Protein AF-A0A5K1FWV1-F1 (afdb_monomer)

Nearest PDB structures (foldseek):
  8uic-assembly1_K  TM=7.394E-01  e=1.525E-03  Drosophila melanogaster
  8uib-assembly1_K  TM=7.761E-01  e=5.569E-03  Homo sapiens
  8rbx-assembly1_k  TM=7.274E-01  e=3.228E-03  Homo sapiens
  7pks-assembly1_k  TM=7.086E-01  e=5.962E-03  Homo sapiens

InterPro domains:
  IPR036866 Ribonuclease Z/Hydroxyacylglutathione hydrolase-like [G3DSA:3.60.15.10] (1-56)
  IPR036866 Ribonuclease Z/Hydroxyacylglutathione hydrolase-like [SSF56281] (1-56)
  IPR050698 RNA Processing Metallo-Beta-Lactamase [PTHR11203] (1-56)

pLDDT: mean 83.87, std 9.87, range [54.91, 94.81]

Structure (mmCIF, N/CA/C/O backbone):
data_AF-A0A5K1FWV1-F1
#
_entry.id   AF-A0A5K1FWV1-F1
#
loop_
_atom_site.group_PDB
_atom_site.id
_atom_site.type_symbol
_atom_site.label_atom_id
_atom_site.label_alt_id
_atom_site.label_comp_id
_atom_site.label_asym_id
_atom_site.label_entity_id
_atom_site.label_seq_id
_atom_site.pdbx_PDB_ins_code
_atom_site.Cartn_x
_atom_site.Cartn_y
_atom_site.Cartn_z
_atom_site.occupancy
_atom_site.B_iso_or_equiv
_atom_site.auth_seq_id
_atom_site.auth_comp_id
_atom_site.auth_asym_id
_atom_site.auth_atom_id
_atom_site.pdbx_PDB_model_num
ATOM 1 N N . ALA A 1 1 ? 11.739 -3.630 1.974 1.00 54.91 1 ALA A N 1
ATOM 2 C CA . ALA A 1 1 ? 12.261 -2.432 1.281 1.00 54.91 1 ALA A CA 1
ATOM 3 C C . ALA A 1 1 ? 13.775 -2.382 1.472 1.00 54.91 1 ALA A C 1
ATOM 5 O O . ALA A 1 1 ? 14.213 -2.766 2.548 1.00 54.91 1 ALA A O 1
ATOM 6 N N . GLY A 1 2 ? 14.561 -1.979 0.465 1.00 55.41 2 GLY A N 1
ATOM 7 C CA . GLY A 1 2 ? 16.003 -1.720 0.650 1.00 55.41 2 GLY A CA 1
ATOM 8 C C . GLY A 1 2 ? 16.988 -2.412 -0.301 1.00 55.41 2 GLY A C 1
ATOM 9 O O . GLY A 1 2 ? 18.177 -2.164 -0.172 1.00 55.41 2 GLY A O 1
ATOM 10 N N . GLN A 1 3 ? 16.540 -3.245 -1.250 1.00 58.12 3 GLN A N 1
ATOM 11 C CA . GLN A 1 3 ? 17.441 -3.904 -2.221 1.00 58.12 3 GLN A CA 1
ATOM 12 C C . GLN A 1 3 ? 17.206 -3.481 -3.681 1.00 58.12 3 GLN A C 1
ATOM 14 O O . GLN A 1 3 ? 17.973 -3.857 -4.557 1.00 58.12 3 GLN A O 1
ATOM 19 N N . GLU A 1 4 ? 16.170 -2.680 -3.948 1.00 61.38 4 GLU A N 1
ATOM 20 C CA . GLU A 1 4 ? 15.843 -2.178 -5.286 1.00 61.38 4 GLU A CA 1
ATOM 21 C C . GLU A 1 4 ? 15.531 -0.680 -5.224 1.00 61.38 4 GLU A C 1
ATOM 23 O O . GLU A 1 4 ? 14.818 -0.2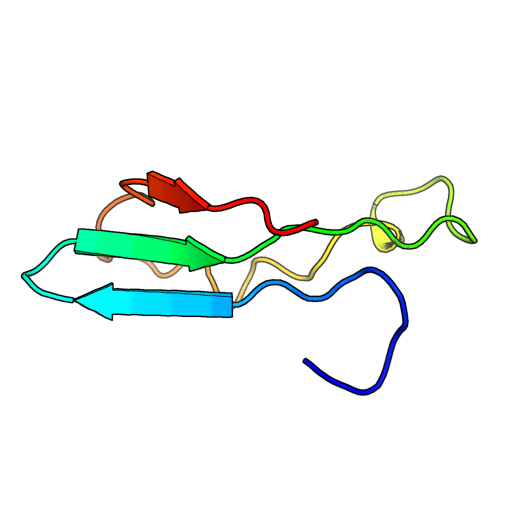19 -4.326 1.00 61.38 4 GLU A O 1
ATOM 28 N N . VAL A 1 5 ? 16.059 0.079 -6.186 1.00 64.94 5 VAL A N 1
ATOM 29 C CA . VAL A 1 5 ? 15.830 1.524 -6.304 1.00 64.94 5 VAL A CA 1
ATOM 30 C C . VAL A 1 5 ? 14.456 1.765 -6.927 1.00 64.94 5 VAL A C 1
ATOM 32 O O . VAL A 1 5 ? 14.133 1.217 -7.977 1.00 64.94 5 VAL A O 1
ATOM 35 N N . GLY A 1 6 ? 13.631 2.594 -6.288 1.00 65.19 6 GLY A N 1
ATOM 36 C CA . GLY A 1 6 ? 12.361 3.033 -6.865 1.00 65.19 6 GLY A CA 1
ATOM 37 C C . GLY A 1 6 ? 11.175 2.088 -6.672 1.00 65.19 6 GLY A C 1
ATOM 38 O O . GLY A 1 6 ? 10.157 2.329 -7.288 1.00 65.19 6 GLY A O 1
ATOM 39 N N . LYS A 1 7 ? 11.229 1.054 -5.822 1.00 73.88 7 LYS A N 1
ATOM 40 C CA . LYS A 1 7 ? 10.024 0.278 -5.418 1.00 73.88 7 LYS A CA 1
ATOM 41 C C . LYS A 1 7 ? 9.707 0.370 -3.930 1.00 73.88 7 LYS A C 1
ATOM 43 O O . LYS A 1 7 ? 9.014 -0.482 -3.374 1.00 73.88 7 LYS A O 1
ATOM 48 N N . SER A 1 8 ? 10.282 1.349 -3.244 1.00 74.50 8 SER A N 1
ATOM 49 C CA . SER A 1 8 ? 10.015 1.547 -1.827 1.00 74.50 8 SER A CA 1
ATOM 50 C C . SER A 1 8 ? 8.559 1.959 -1.626 1.00 74.50 8 SER A C 1
ATOM 52 O O . SER A 1 8 ? 8.077 2.921 -2.218 1.00 74.50 8 SER A O 1
ATOM 54 N N . CYS A 1 9 ? 7.886 1.183 -0.786 1.00 83.56 9 CYS A N 1
ATOM 55 C CA . CYS A 1 9 ? 6.574 1.446 -0.226 1.00 83.56 9 CYS A CA 1
ATOM 56 C C . CYS A 1 9 ? 6.601 0.896 1.202 1.00 83.56 9 CYS A C 1
ATOM 58 O O . CYS A 1 9 ? 7.126 -0.201 1.436 1.00 83.56 9 CYS A O 1
ATOM 60 N N . ALA A 1 10 ? 6.049 1.639 2.154 1.00 87.62 10 ALA A N 1
ATOM 61 C CA . ALA A 1 10 ? 5.881 1.194 3.533 1.00 87.62 10 ALA A CA 1
ATOM 62 C C . ALA A 1 10 ? 4.439 1.424 3.983 1.00 87.62 10 ALA A C 1
ATOM 64 O O . ALA A 1 10 ? 3.856 2.461 3.693 1.00 87.62 10 ALA A O 1
ATOM 65 N N . VAL A 1 11 ? 3.859 0.466 4.705 1.00 90.81 11 VAL A N 1
ATOM 66 C CA . VAL A 1 11 ? 2.512 0.601 5.274 1.00 90.81 11 VAL A CA 1
ATOM 67 C C . VAL A 1 11 ? 2.606 0.513 6.786 1.00 90.81 11 VAL A C 1
ATOM 69 O 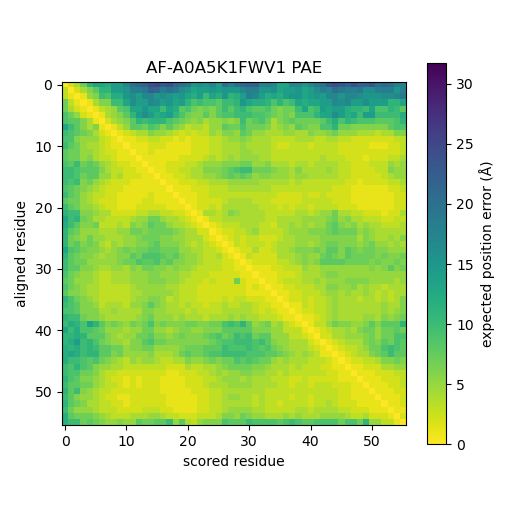O . VAL A 1 11 ? 3.183 -0.430 7.323 1.00 90.81 11 VAL A O 1
ATOM 72 N N . VAL A 1 12 ? 2.030 1.503 7.462 1.00 91.00 12 VAL A N 1
ATOM 73 C CA . VAL A 1 12 ? 1.991 1.598 8.922 1.00 91.00 12 VAL A CA 1
ATOM 74 C C . VAL A 1 12 ? 0.540 1.654 9.377 1.00 91.00 12 VAL A C 1
ATOM 76 O O . VAL A 1 12 ? -0.270 2.391 8.813 1.00 91.00 12 VAL A O 1
ATOM 79 N N . THR A 1 13 ? 0.214 0.900 10.424 1.00 91.50 13 THR A N 1
ATOM 80 C CA . THR A 1 13 ? -1.094 0.966 11.080 1.00 91.50 13 THR A CA 1
ATOM 81 C C . THR A 1 13 ? -0.983 1.807 12.344 1.00 91.50 13 THR A C 1
ATOM 83 O O . THR A 1 13 ? -0.261 1.443 13.269 1.00 91.50 13 THR A O 1
ATOM 86 N N . MET A 1 14 ? -1.713 2.921 12.405 1.00 90.56 14 MET A N 1
ATOM 87 C CA . MET A 1 14 ? -1.755 3.802 13.573 1.00 90.56 14 MET A CA 1
ATOM 88 C C . MET A 1 14 ? -3.181 4.308 13.802 1.00 90.56 14 MET A C 1
ATOM 90 O O . MET A 1 14 ? -3.845 4.765 12.874 1.00 90.56 14 MET A O 1
ATOM 94 N N . GLY A 1 15 ? -3.680 4.198 15.037 1.00 91.81 15 GLY A N 1
ATOM 95 C CA . GLY A 1 15 ? -5.042 4.632 15.383 1.00 91.81 15 GLY A CA 1
ATOM 96 C C . GLY A 1 15 ? -6.142 3.935 14.569 1.00 91.81 15 GLY A C 1
ATOM 97 O O . GLY A 1 15 ? -7.121 4.572 14.192 1.00 91.81 15 GLY A O 1
ATOM 98 N N . GLY A 1 16 ? -5.947 2.657 14.215 1.00 90.88 16 GLY A N 1
ATOM 99 C CA . GLY A 1 16 ? -6.876 1.884 13.377 1.00 90.88 16 GLY A CA 1
ATOM 100 C C . GLY A 1 16 ? -6.871 2.259 11.890 1.00 90.88 16 GLY A C 1
ATOM 101 O O . GLY A 1 16 ? -7.606 1.662 11.107 1.00 90.88 16 GLY A O 1
ATOM 102 N N . LYS A 1 17 ? -6.039 3.221 11.478 1.00 92.88 17 LYS A N 1
ATOM 103 C CA . LYS A 1 17 ? -5.885 3.634 10.083 1.00 92.88 17 LYS A CA 1
ATOM 104 C C . LYS A 1 17 ? -4.600 3.063 9.513 1.00 92.88 17 LYS A C 1
ATOM 106 O O . LYS A 1 17 ? -3.563 3.067 10.173 1.00 92.88 17 LYS A O 1
ATOM 111 N N . ARG A 1 18 ? -4.670 2.612 8.265 1.00 94.25 18 ARG A N 1
ATOM 112 C CA . ARG A 1 18 ? -3.507 2.149 7.508 1.00 94.25 18 ARG A CA 1
ATOM 113 C C . ARG A 1 18 ? -3.029 3.277 6.610 1.00 94.25 18 ARG A C 1
ATOM 115 O O . ARG A 1 18 ? -3.809 3.797 5.813 1.00 94.25 18 ARG A O 1
ATOM 122 N N . ILE A 1 19 ? -1.775 3.670 6.774 1.00 93.94 19 ILE A N 1
ATOM 123 C CA . ILE A 1 19 ? -1.143 4.786 6.071 1.00 93.94 19 ILE A CA 1
ATOM 124 C C . ILE A 1 19 ? -0.004 4.220 5.230 1.00 93.94 19 ILE A C 1
ATOM 126 O O . ILE A 1 19 ? 0.843 3.494 5.751 1.00 93.94 19 ILE A O 1
ATOM 130 N N . MET A 1 20 ? 0.000 4.536 3.938 1.00 93.06 20 MET A N 1
ATOM 131 C CA . MET A 1 20 ? 1.063 4.166 3.007 1.00 93.06 20 MET A CA 1
ATOM 132 C C . MET A 1 20 ? 2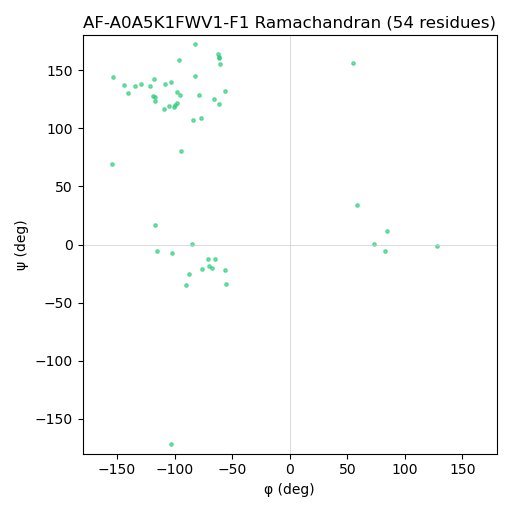.026 5.340 2.828 1.00 93.06 20 MET A C 1
ATOM 134 O O . MET A 1 20 ? 1.589 6.460 2.580 1.00 93.06 20 MET A O 1
ATOM 138 N N . PHE A 1 21 ? 3.320 5.073 2.944 1.00 91.75 21 PHE A N 1
ATOM 139 C CA . PHE A 1 21 ? 4.408 6.008 2.690 1.00 91.75 21 PHE A CA 1
ATOM 140 C C . PHE A 1 21 ? 5.119 5.588 1.415 1.00 91.75 21 PHE A C 1
ATOM 142 O O . PHE A 1 21 ? 5.707 4.502 1.372 1.00 91.75 21 PHE A O 1
ATOM 149 N N . ASP A 1 22 ? 5.051 6.467 0.422 1.00 90.00 22 ASP A N 1
ATOM 150 C CA . ASP A 1 22 ? 5.572 6.297 -0.926 1.00 90.00 22 ASP A CA 1
ATOM 151 C C . ASP A 1 22 ? 5.076 5.054 -1.665 1.00 90.00 22 ASP A C 1
ATOM 153 O O . ASP A 1 22 ? 4.642 4.045 -1.112 1.00 90.00 22 ASP A O 1
ATOM 157 N N . CYS A 1 23 ? 5.134 5.142 -2.985 1.00 84.19 23 CYS A N 1
ATOM 158 C CA . CYS A 1 23 ? 4.880 4.014 -3.861 1.00 84.19 23 CYS A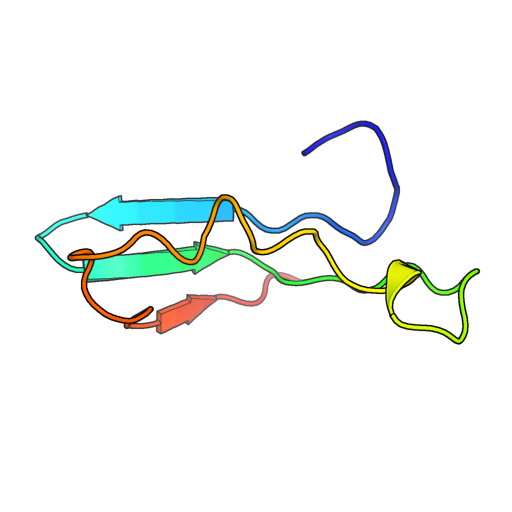 CA 1
ATOM 159 C C . CYS A 1 23 ? 5.623 4.256 -5.172 1.00 84.19 23 CYS A C 1
ATOM 161 O O . CYS A 1 23 ? 5.026 4.565 -6.205 1.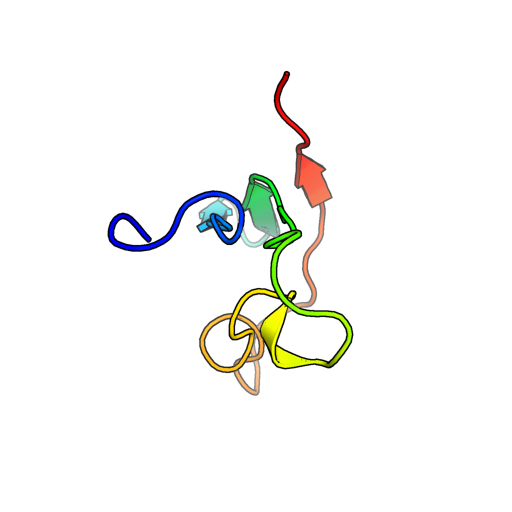00 84.19 23 CYS A O 1
ATOM 163 N N . GLY A 1 24 ? 6.952 4.191 -5.099 1.00 83.62 24 GLY A N 1
ATOM 164 C CA . GLY A 1 24 ? 7.806 4.417 -6.261 1.00 83.62 24 GLY A CA 1
ATOM 165 C C . GLY A 1 24 ? 7.577 3.390 -7.376 1.00 83.62 24 GLY A C 1
ATOM 166 O O . GLY A 1 24 ? 7.033 2.306 -7.143 1.00 83.62 24 GLY A O 1
ATOM 167 N N . MET A 1 25 ? 8.059 3.717 -8.581 1.00 84.38 25 MET A N 1
ATOM 168 C CA . MET A 1 25 ? 8.202 2.748 -9.669 1.00 84.38 25 MET A CA 1
ATOM 169 C C . MET A 1 25 ? 9.662 2.566 -10.120 1.00 84.38 25 MET A C 1
ATOM 171 O O . MET A 1 25 ? 10.427 3.525 -10.237 1.00 84.38 25 MET A O 1
ATOM 175 N N . HIS A 1 26 ? 10.038 1.333 -10.454 1.00 86.31 26 HIS A N 1
ATOM 176 C CA . HIS A 1 26 ? 11.341 1.005 -11.020 1.00 86.31 26 HIS A CA 1
ATOM 177 C C . HIS A 1 26 ? 11.342 1.233 -12.534 1.00 86.31 26 HIS A C 1
ATOM 179 O O . HIS A 1 26 ? 10.773 0.455 -13.303 1.00 86.31 26 HIS A O 1
ATOM 185 N N . MET A 1 27 ? 12.023 2.285 -12.983 1.00 81.00 27 MET A N 1
ATOM 186 C CA . MET A 1 27 ? 11.970 2.745 -14.376 1.00 81.00 27 MET A CA 1
ATOM 187 C C . MET A 1 27 ? 12.591 1.787 -15.403 1.00 81.00 27 MET A C 1
ATOM 189 O O . MET A 1 27 ? 12.235 1.867 -16.574 1.00 81.00 27 MET A O 1
ATOM 193 N N . ALA A 1 28 ? 13.467 0.861 -14.992 1.00 86.38 28 ALA A N 1
ATOM 194 C CA . ALA A 1 28 ? 14.072 -0.108 -15.919 1.00 86.38 28 ALA A CA 1
ATOM 195 C C . ALA A 1 28 ? 13.094 -1.179 -16.441 1.00 86.38 28 ALA A C 1
ATOM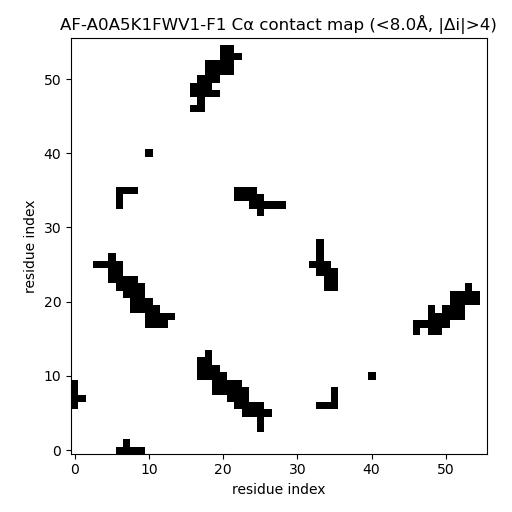 197 O O . ALA A 1 28 ? 13.423 -1.897 -17.382 1.00 86.38 28 ALA A O 1
ATOM 198 N N . TYR A 1 29 ? 11.909 -1.304 -15.837 1.00 86.00 29 TYR A N 1
ATOM 199 C CA . TYR A 1 29 ? 10.874 -2.231 -16.283 1.00 86.00 29 TYR A CA 1
ATOM 200 C C . TYR A 1 29 ? 9.722 -1.458 -16.928 1.00 86.00 29 TYR A C 1
ATOM 202 O O . TYR A 1 29 ? 9.291 -0.418 -16.424 1.00 86.00 29 TYR A O 1
ATOM 210 N N . GLN A 1 30 ? 9.205 -1.990 -18.035 1.00 88.44 30 GLN A N 1
ATOM 211 C CA . GLN A 1 30 ? 8.017 -1.468 -18.723 1.00 88.44 30 GLN A CA 1
ATOM 212 C C . GLN A 1 30 ? 6.753 -2.291 -18.434 1.00 88.44 30 GLN A C 1
ATOM 214 O O . GLN A 1 30 ? 5.656 -1.883 -18.798 1.00 88.44 30 GLN A O 1
ATOM 219 N N . ASP A 1 31 ? 6.905 -3.428 -17.755 1.00 88.62 31 ASP A N 1
ATOM 220 C CA . ASP A 1 31 ? 5.812 -4.306 -17.343 1.00 88.62 31 ASP A CA 1
ATOM 221 C C . ASP A 1 31 ? 5.490 -4.152 -15.843 1.00 88.62 31 ASP A C 1
ATOM 223 O O . ASP A 1 31 ? 6.008 -3.263 -15.159 1.00 88.62 31 ASP A O 1
ATOM 227 N N . LEU A 1 32 ? 4.627 -5.030 -15.319 1.00 85.81 32 LEU A N 1
ATOM 228 C CA . LEU A 1 32 ? 4.170 -5.021 -13.923 1.00 85.81 32 LEU A CA 1
ATOM 229 C C . LEU A 1 32 ? 5.311 -5.082 -12.898 1.00 85.81 32 LEU A C 1
ATOM 231 O O . LEU A 1 32 ? 5.132 -4.621 -11.771 1.00 85.81 32 LEU A O 1
ATOM 235 N N . ARG A 1 33 ? 6.501 -5.568 -13.279 1.00 85.44 33 ARG A N 1
ATOM 236 C CA . ARG A 1 33 ? 7.678 -5.595 -12.400 1.00 85.44 33 ARG A CA 1
ATOM 237 C C . ARG A 1 33 ? 8.159 -4.202 -12.029 1.00 85.44 33 ARG A C 1
ATOM 239 O O . ARG A 1 33 ? 8.995 -4.095 -11.141 1.00 85.44 33 ARG A O 1
ATOM 246 N N . ARG A 1 34 ? 7.680 -3.139 -12.683 1.00 86.94 34 ARG A N 1
ATOM 247 C CA . ARG A 1 34 ? 8.011 -1.764 -12.299 1.00 86.94 34 ARG A CA 1
ATOM 248 C C . ARG A 1 34 ? 7.375 -1.332 -10.983 1.00 86.94 34 ARG A C 1
ATOM 250 O O . ARG A 1 34 ? 7.856 -0.374 -10.395 1.00 86.94 34 ARG A O 1
ATOM 257 N N . TYR A 1 35 ? 6.338 -2.016 -10.512 1.00 87.19 35 TYR A N 1
ATOM 258 C CA . TYR A 1 35 ? 5.646 -1.672 -9.273 1.00 87.19 35 TYR A CA 1
ATOM 259 C C . TYR A 1 35 ? 6.163 -2.491 -8.079 1.00 87.19 35 TYR A C 1
ATOM 261 O O . TYR A 1 35 ? 6.746 -3.562 -8.280 1.00 87.19 35 TYR A O 1
ATOM 269 N N . PRO A 1 36 ? 5.966 -2.013 -6.836 1.00 85.19 36 PRO A N 1
ATOM 270 C CA . PRO A 1 36 ? 6.195 -2.812 -5.637 1.00 85.19 36 PRO A CA 1
ATOM 271 C C . PRO A 1 36 ? 5.305 -4.060 -5.606 1.00 85.19 36 PRO A C 1
ATOM 273 O O . PRO A 1 36 ? 4.213 -4.080 -6.174 1.00 85.19 36 PRO A O 1
ATOM 276 N N . ASP A 1 37 ? 5.746 -5.092 -4.888 1.00 83.88 37 ASP A N 1
ATOM 277 C CA . ASP A 1 37 ? 4.892 -6.240 -4.591 1.00 83.88 37 ASP A CA 1
ATOM 278 C C . ASP A 1 37 ? 3.900 -5.893 -3.465 1.00 83.88 37 ASP A C 1
ATOM 280 O O . ASP A 1 37 ? 4.267 -5.753 -2.293 1.00 83.88 37 ASP A O 1
ATOM 284 N N . PHE A 1 38 ? 2.624 -5.760 -3.830 1.00 83.00 38 PHE A N 1
ATOM 285 C CA . PHE A 1 38 ? 1.540 -5.412 -2.909 1.00 83.00 38 PHE A CA 1
ATOM 286 C C . PHE A 1 38 ? 0.935 -6.606 -2.167 1.00 83.00 38 PHE A C 1
ATOM 288 O O . PHE A 1 38 ? 0.031 -6.403 -1.356 1.00 83.00 38 PHE A O 1
ATOM 295 N N . SER A 1 39 ? 1.414 -7.834 -2.377 1.00 81.19 39 SER A N 1
ATOM 296 C CA . SER A 1 39 ? 0.915 -9.020 -1.662 1.00 81.19 39 SER A CA 1
ATOM 297 C C . SER A 1 39 ? 0.991 -8.860 -0.137 1.00 81.19 39 SER A C 1
ATOM 299 O O . SER A 1 39 ? 0.095 -9.282 0.590 1.00 81.19 39 SER A O 1
ATOM 301 N N . SER A 1 40 ? 2.016 -8.159 0.356 1.00 72.94 40 SER A N 1
ATOM 302 C CA . SER A 1 40 ? 2.188 -7.851 1.782 1.00 72.94 40 SER A CA 1
ATOM 303 C C . SER A 1 40 ? 1.276 -6.728 2.304 1.00 72.94 40 SER A C 1
ATOM 305 O O . SER A 1 40 ? 1.021 -6.665 3.512 1.00 72.94 40 SER A O 1
ATOM 307 N N . VAL A 1 41 ? 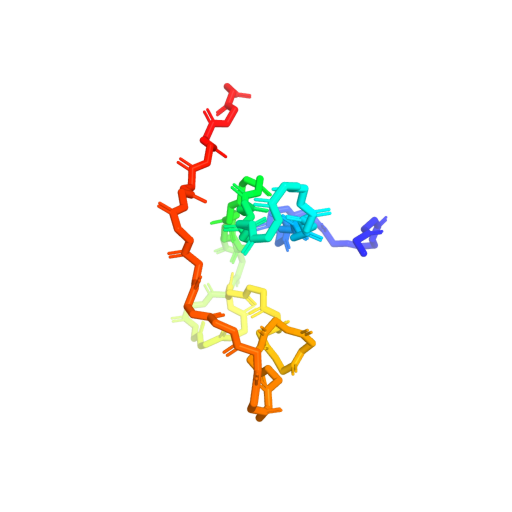0.771 -5.877 1.402 1.00 79.88 41 VAL A N 1
ATOM 308 C CA . VAL A 1 41 ? -0.118 -4.733 1.669 1.00 79.88 41 VAL A CA 1
ATOM 309 C C . VAL A 1 41 ? -1.589 -5.142 1.600 1.00 79.88 41 VAL A C 1
ATOM 311 O O . VAL A 1 41 ? -2.418 -4.631 2.352 1.00 79.88 41 VAL A O 1
ATOM 314 N N . LEU A 1 42 ? -1.948 -6.065 0.717 1.00 76.94 42 LEU A N 1
ATOM 315 C CA . LEU A 1 42 ? -3.322 -6.520 0.536 1.00 76.94 42 LEU A CA 1
ATOM 316 C C . LEU A 1 42 ? -3.562 -7.774 1.381 1.00 76.94 42 LEU A C 1
ATOM 318 O O . LEU A 1 42 ? -3.510 -8.898 0.891 1.00 76.94 42 LEU A O 1
ATOM 322 N N . ARG A 1 43 ? -3.811 -7.571 2.678 1.00 79.31 43 ARG A N 1
ATOM 323 C CA . ARG A 1 43 ? -4.135 -8.651 3.618 1.00 79.31 43 ARG A CA 1
ATOM 324 C C . ARG A 1 43 ? -5.654 -8.794 3.768 1.00 79.31 43 ARG A C 1
ATOM 326 O O . ARG A 1 43 ? -6.319 -7.792 4.045 1.00 79.31 43 ARG A O 1
ATOM 333 N N . PRO A 1 44 ? -6.221 -10.005 3.616 1.00 80.94 44 PRO A N 1
ATOM 334 C CA . PRO A 1 44 ? -7.641 -10.240 3.858 1.00 80.94 44 PRO A CA 1
ATOM 335 C C . PRO A 1 44 ? -8.039 -9.821 5.278 1.00 80.94 44 PRO A C 1
ATOM 337 O O . PRO A 1 44 ? -7.363 -10.173 6.241 1.00 80.94 44 PRO A O 1
ATOM 340 N N . GLY A 1 45 ? -9.135 -9.073 5.405 1.00 83.50 45 GLY A N 1
ATOM 341 C CA . GLY A 1 45 ? -9.649 -8.612 6.699 1.00 83.50 45 GLY A CA 1
ATOM 342 C C . GLY A 1 45 ? -8.980 -7.352 7.259 1.00 83.50 45 GLY A C 1
ATOM 343 O O . GLY A 1 45 ? -9.461 -6.824 8.259 1.00 83.50 45 GLY A O 1
ATOM 344 N N . GLU A 1 46 ? -7.929 -6.823 6.623 1.00 84.94 46 GLU A N 1
ATOM 345 C CA . GLU A 1 46 ? -7.422 -5.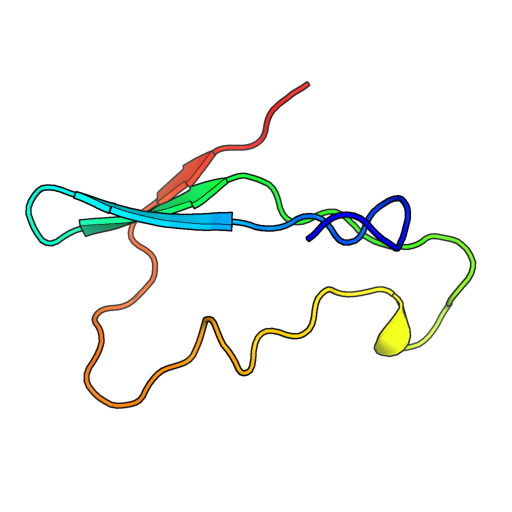494 6.970 1.00 84.94 46 GLU A CA 1
ATOM 346 C C . GLU A 1 46 ? -8.249 -4.393 6.284 1.00 84.94 46 GLU A C 1
ATOM 348 O O . GLU A 1 46 ? -8.697 -4.568 5.147 1.00 84.94 46 GLU A O 1
ATOM 353 N N . PRO A 1 47 ? -8.449 -3.234 6.940 1.00 87.50 47 PRO A N 1
ATOM 354 C CA . PRO A 1 47 ? -9.134 -2.107 6.320 1.00 87.50 47 PRO A CA 1
ATOM 355 C C . PRO A 1 47 ? -8.372 -1.602 5.080 1.00 87.50 47 PRO A C 1
ATOM 357 O O . PRO A 1 47 ? -7.177 -1.872 4.923 1.00 87.50 47 PRO A O 1
ATOM 360 N N . PRO A 1 48 ? -9.022 -0.846 4.182 1.00 91.00 48 PRO A N 1
ATOM 361 C CA . PRO A 1 48 ? -8.327 -0.210 3.067 1.00 91.00 48 PRO A CA 1
ATOM 362 C C . PRO A 1 48 ? -7.262 0.786 3.556 1.00 91.00 48 PRO A C 1
ATOM 364 O O . PRO A 1 48 ? -7.302 1.267 4.692 1.00 91.00 48 PRO A O 1
ATOM 367 N N . ILE A 1 49 ? -6.305 1.111 2.680 1.00 92.62 49 ILE A N 1
ATOM 368 C CA . ILE A 1 49 ? -5.366 2.214 2.918 1.00 92.62 49 ILE A CA 1
ATOM 369 C C . ILE A 1 49 ? -6.174 3.508 3.016 1.00 92.62 49 ILE A C 1
ATOM 371 O O . ILE A 1 49 ? -6.890 3.877 2.089 1.00 92.62 49 ILE A O 1
ATOM 375 N N . ALA A 1 50 ? -6.069 4.180 4.157 1.00 94.81 50 ALA A N 1
ATOM 376 C CA . ALA A 1 50 ? -6.840 5.378 4.460 1.00 94.81 50 ALA A CA 1
ATOM 377 C C . ALA A 1 50 ? -6.157 6.659 3.961 1.00 94.81 50 ALA A C 1
ATOM 379 O O . ALA A 1 50 ? -6.824 7.669 3.759 1.00 94.81 50 ALA A O 1
ATOM 380 N N . CYS A 1 51 ? -4.830 6.640 3.813 1.00 93.75 51 CYS A N 1
ATOM 381 C CA . CYS A 1 51 ? -4.041 7.783 3.366 1.00 93.75 51 CYS A CA 1
ATOM 382 C C . CYS A 1 51 ? -2.750 7.308 2.689 1.00 93.75 51 CYS A C 1
ATOM 384 O O . CYS A 1 51 ? -2.146 6.326 3.129 1.00 93.75 51 CYS A O 1
ATOM 386 N N . VAL A 1 52 ? -2.331 8.028 1.648 1.00 93.75 52 VAL A N 1
ATOM 387 C CA . VAL A 1 52 ? -1.030 7.867 0.996 1.00 93.75 52 VAL A CA 1
ATOM 388 C C . VAL A 1 52 ? -0.252 9.165 1.181 1.00 93.75 52 VAL A C 1
ATOM 390 O O . VAL A 1 52 ? -0.730 10.233 0.802 1.00 93.75 52 VAL A O 1
ATOM 393 N N . ILE A 1 53 ? 0.934 9.069 1.772 1.00 93.94 53 ILE A N 1
ATOM 394 C CA . ILE A 1 53 ? 1.869 10.176 1.946 1.00 93.94 53 ILE A CA 1
ATOM 395 C C . ILE A 1 53 ? 2.984 9.987 0.926 1.00 93.94 53 ILE A C 1
ATOM 397 O O . ILE A 1 53 ? 3.676 8.970 0.950 1.00 93.94 53 ILE A O 1
ATOM 401 N N . ILE A 1 54 ? 3.129 10.963 0.034 1.00 91.44 54 ILE A N 1
ATOM 402 C CA . ILE A 1 54 ? 4.200 11.008 -0.960 1.00 91.44 54 ILE A CA 1
ATOM 403 C C . ILE A 1 54 ? 5.276 11.955 -0.439 1.00 91.44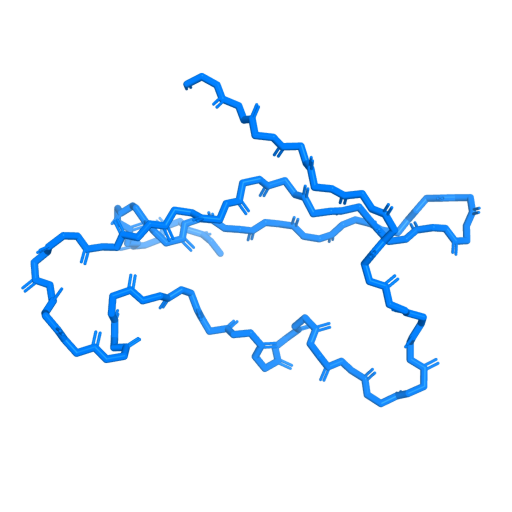 54 ILE A C 1
ATOM 405 O O . ILE A 1 54 ? 4.991 13.119 -0.143 1.00 91.44 54 ILE A O 1
ATOM 409 N N . THR A 1 55 ? 6.483 11.433 -0.264 1.00 85.94 55 THR A N 1
ATOM 410 C CA . THR A 1 55 ? 7.666 12.204 0.110 1.00 85.94 55 THR A CA 1
ATOM 411 C C . THR A 1 55 ? 8.296 12.863 -1.126 1.00 85.94 55 THR A C 1
ATOM 413 O O . THR A 1 55 ? 7.808 12.688 -2.244 1.00 85.94 55 THR A O 1
ATOM 416 N N . HIS A 1 56 ? 9.301 13.718 -0.906 1.00 84.00 56 HIS A N 1
ATOM 417 C CA . HIS A 1 56 ? 9.979 14.461 -1.978 1.00 84.00 56 HIS A CA 1
ATOM 418 C C . HIS A 1 56 ? 11.056 13.613 -2.653 1.00 84.00 56 HIS A C 1
ATOM 420 O O . HIS A 1 56 ? 11.772 12.896 -1.916 1.00 84.00 56 HIS A O 1
#

Foldseek 3Di:
DPDAPFADKDWDQDPLAIEIEDWGFDPVDPDPNRTHDCPVVDDPPRDDHPYYDYDD

Mean predicted aligned error: 5.19 Å

Secondary structure (DSSP, 8-state):
--SSTT---EEEEETTEEEEE-----TT-SSGGGS--GGGT--TTSPPEEEEE---

Organism: NCBI:txid210225

Radius of gyration: 12.13 Å; Cα contacts (8 Å, |Δi|>4): 82; chains: 1; bounding box: 27×25×34 Å

Solvent-accessible surface area (backbone atoms only — not comparable to full-atom values): 3629 Å² total; per-residue (Å²): 123,85,90,61,77,40,38,45,54,47,77,47,80,57,95,93,38,32,36,32,42,42,75,37,56,24,80,92,42,92,55,79,80,14,47,52,83,52,72,85,74,65,49,90,91,58,79,70,78,72,43,77,47,76,77,135

Sequence (56 aa):
AGQEVGKSCAVVTMGGKRIMFDCGMHMAYQDLRRYPDFSSVLRPGEPPIACVIITH